Protein AF-K7M6D6-F1 (afdb_monomer)

Organism: Glycine max (NCBI:txid3847)

Foldseek 3Di:
DDFDDDDPQNVVQQVCVLCVCVQDVVDDDDNVSVPDPDRDRDDDDDDDDFDPVDDDPRDDDPVLDDPGPVVNSVPDPVSVVVCVVVVVVVCVVPVPCPDPVVVVVVVVVVVVPD

Secondary structure (DSSP, 8-state):
-PPPP--HHHHHHHHHHHTGGGT-TT----TTTTS--SPPSS-----PPPPTT-SSSSPPPTTT--SSHHHHHHH-HHHHHHHHHHHHHHHHHHS---SHHHHHHHHHTTTT--

Structure (mmCIF, N/CA/C/O backbone):
data_AF-K7M6D6-F1
#
_entry.i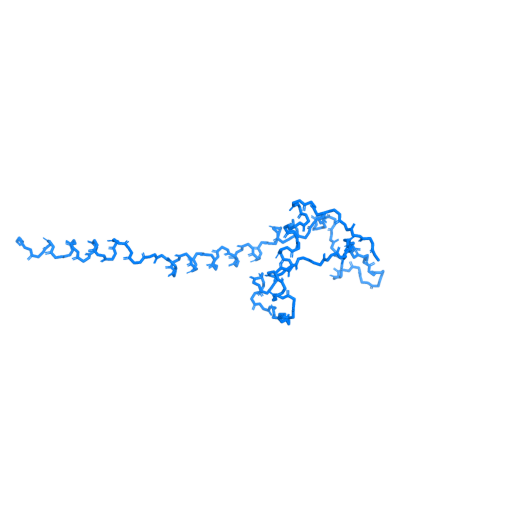d   AF-K7M6D6-F1
#
loop_
_atom_site.group_PDB
_atom_site.id
_atom_site.type_symbol
_atom_site.label_atom_id
_atom_site.label_alt_id
_atom_site.label_comp_id
_atom_site.label_asym_id
_atom_site.label_entity_id
_atom_site.label_seq_id
_atom_site.pdbx_PDB_ins_code
_atom_site.Cartn_x
_atom_site.Cartn_y
_atom_site.Cartn_z
_atom_site.occupancy
_atom_site.B_iso_or_equiv
_atom_site.auth_seq_id
_atom_site.auth_comp_id
_atom_site.auth_asym_id
_atom_site.auth_atom_id
_atom_site.pdbx_PDB_model_num
ATOM 1 N N . MET A 1 1 ? 19.197 16.114 -3.381 1.00 74.75 1 MET A N 1
ATOM 2 C CA . MET A 1 1 ? 17.812 16.282 -3.883 1.00 74.75 1 MET A CA 1
ATOM 3 C C . MET A 1 1 ? 17.273 17.617 -3.389 1.00 74.75 1 MET A C 1
ATOM 5 O O . MET A 1 1 ? 17.557 17.942 -2.240 1.00 74.75 1 MET A O 1
ATOM 9 N N . PRO A 1 2 ? 16.531 18.382 -4.206 1.00 82.56 2 PRO A N 1
ATOM 10 C CA . PRO A 1 2 ? 15.910 19.628 -3.759 1.00 82.56 2 PRO A CA 1
ATOM 11 C C . PRO A 1 2 ? 14.788 19.357 -2.745 1.00 82.56 2 PRO A C 1
ATOM 13 O O . PRO A 1 2 ? 14.167 18.291 -2.760 1.00 82.56 2 PRO A O 1
ATOM 16 N N . ALA A 1 3 ? 14.530 20.317 -1.856 1.00 83.19 3 ALA A N 1
ATOM 17 C CA . ALA A 1 3 ? 13.328 20.296 -1.028 1.00 83.19 3 ALA A CA 1
ATOM 18 C C . ALA A 1 3 ? 12.127 20.663 -1.909 1.00 83.19 3 ALA A C 1
ATOM 20 O O . ALA A 1 3 ? 12.148 21.694 -2.577 1.00 83.19 3 ALA A O 1
ATOM 21 N N . GLN A 1 4 ? 11.103 19.813 -1.936 1.00 83.31 4 GLN A N 1
ATOM 22 C CA . GLN A 1 4 ? 9.885 20.094 -2.692 1.00 83.31 4 GLN A CA 1
ATOM 23 C C . GLN A 1 4 ? 8.917 20.957 -1.881 1.00 83.31 4 GLN A C 1
ATOM 25 O O . GLN A 1 4 ? 8.777 20.783 -0.668 1.00 83.31 4 GLN A O 1
ATOM 30 N N . THR A 1 5 ? 8.190 21.839 -2.568 1.00 85.06 5 THR A N 1
ATOM 31 C CA . THR A 1 5 ? 7.043 22.553 -1.999 1.00 85.06 5 THR A CA 1
ATOM 32 C C . THR A 1 5 ? 5.910 21.565 -1.728 1.00 85.06 5 THR A C 1
ATOM 34 O O . THR A 1 5 ? 5.434 20.882 -2.635 1.00 85.06 5 THR A O 1
ATOM 37 N N . ILE A 1 6 ? 5.462 21.483 -0.473 1.00 85.12 6 ILE A N 1
ATOM 38 C CA . ILE A 1 6 ? 4.385 20.572 -0.075 1.00 85.12 6 ILE A CA 1
ATOM 39 C C . ILE A 1 6 ? 3.043 21.186 -0.478 1.00 85.12 6 ILE A C 1
ATOM 41 O O . ILE A 1 6 ? 2.513 22.056 0.208 1.00 85.12 6 ILE A O 1
ATOM 45 N N . THR A 1 7 ? 2.481 20.716 -1.589 1.00 91.25 7 THR A N 1
ATOM 46 C CA . THR A 1 7 ? 1.089 21.002 -1.958 1.00 91.25 7 THR A CA 1
ATOM 47 C C . THR A 1 7 ? 0.134 20.128 -1.128 1.00 91.25 7 THR A C 1
ATOM 49 O O . THR A 1 7 ? 0.521 19.042 -0.681 1.00 91.25 7 THR A O 1
ATOM 52 N N . PRO A 1 8 ? -1.130 20.542 -0.909 1.00 91.25 8 PRO A N 1
ATOM 53 C CA . PRO A 1 8 ? -2.098 19.734 -0.152 1.00 91.25 8 PRO A CA 1
ATOM 54 C C . PRO A 1 8 ? -2.368 18.373 -0.815 1.00 91.25 8 PRO A C 1
ATOM 56 O O . PRO A 1 8 ? -2.628 17.377 -0.144 1.00 91.25 8 PRO A O 1
ATOM 59 N N . GLU A 1 9 ? -2.259 18.337 -2.140 1.00 91.12 9 GLU A N 1
ATOM 60 C CA . GLU A 1 9 ? -2.287 17.156 -3.005 1.00 91.12 9 GLU A CA 1
ATOM 61 C C . GLU A 1 9 ? -1.218 16.139 -2.569 1.00 91.12 9 GLU A C 1
ATOM 63 O O . GLU A 1 9 ? -1.505 15.000 -2.208 1.00 91.12 9 GLU A O 1
ATOM 68 N N . LEU A 1 10 ? 0.029 16.607 -2.516 1.00 90.88 10 LEU A N 1
ATOM 69 C CA . LEU A 1 10 ? 1.220 15.831 -2.195 1.00 90.88 10 LEU A CA 1
ATOM 70 C C . LEU A 1 10 ? 1.216 15.369 -0.737 1.00 90.88 10 LEU A C 1
ATOM 72 O O . LEU A 1 10 ? 1.627 14.256 -0.417 1.00 90.88 10 LEU A O 1
ATOM 76 N N . GLN A 1 11 ? 0.700 16.208 0.162 1.00 89.44 11 GLN A N 1
ATOM 77 C CA . GLN A 1 11 ? 0.524 15.855 1.563 1.00 89.44 11 GLN A CA 1
ATOM 78 C C . GLN A 1 11 ? -0.429 14.663 1.736 1.00 89.44 11 GLN A C 1
ATOM 80 O O . GLN A 1 11 ? -0.178 13.809 2.592 1.00 89.44 11 GLN A O 1
ATOM 85 N N . LYS A 1 12 ? -1.500 14.573 0.930 1.00 91.50 12 LYS A N 1
ATOM 86 C CA . LYS A 1 12 ? -2.418 13.420 0.946 1.00 91.50 12 LYS A CA 1
ATOM 87 C C . LYS A 1 12 ? -1.706 12.146 0.500 1.00 91.50 12 LYS A C 1
ATOM 89 O O . LYS A 1 12 ? -1.805 11.148 1.210 1.00 91.50 12 LYS A O 1
ATOM 94 N N . ASP A 1 13 ? -0.947 12.195 -0.593 1.00 91.69 13 ASP A N 1
ATOM 95 C CA . ASP A 1 13 ? -0.187 11.040 -1.094 1.00 91.69 13 ASP A CA 1
ATOM 96 C C . ASP A 1 13 ? 0.867 10.570 -0.080 1.00 91.69 13 ASP A C 1
ATOM 98 O O . ASP A 1 13 ? 0.983 9.379 0.216 1.00 91.69 13 ASP A O 1
ATOM 102 N N . LEU A 1 14 ? 1.585 11.499 0.554 1.00 89.81 14 LEU A N 1
ATOM 103 C CA . LEU A 1 14 ? 2.549 11.158 1.601 1.00 89.81 14 LEU A CA 1
ATOM 104 C C . LEU A 1 14 ? 1.874 10.561 2.845 1.00 89.81 14 LEU A C 1
ATOM 106 O O . LEU A 1 14 ? 2.391 9.619 3.450 1.00 89.81 14 LEU A O 1
ATOM 110 N N . LYS A 1 15 ? 0.705 11.079 3.238 1.00 88.75 15 LYS A N 1
ATOM 111 C CA . LYS A 1 15 ? -0.085 10.509 4.338 1.00 88.75 15 LYS A CA 1
ATOM 112 C C . LYS A 1 15 ? -0.588 9.107 3.991 1.00 88.75 15 LYS A C 1
ATOM 114 O O . LYS A 1 15 ? -0.559 8.226 4.849 1.00 88.75 15 LYS A O 1
ATOM 119 N N . LEU A 1 16 ? -1.000 8.890 2.744 1.00 90.56 16 LEU A N 1
ATOM 120 C CA . LEU A 1 16 ? -1.418 7.590 2.228 1.00 90.56 16 LEU A CA 1
ATOM 121 C C . LEU A 1 16 ? -0.273 6.570 2.303 1.00 90.56 16 LEU A C 1
ATOM 123 O O . LEU A 1 16 ? -0.473 5.470 2.816 1.00 90.56 16 LEU A O 1
ATOM 127 N N . LEU A 1 17 ? 0.946 6.960 1.915 1.00 89.69 17 LEU A N 1
ATOM 128 C CA . LEU A 1 17 ? 2.143 6.120 2.039 1.00 89.69 17 LEU A CA 1
ATOM 129 C C . LEU A 1 17 ? 2.448 5.731 3.492 1.00 89.69 17 LEU A C 1
ATOM 131 O O . LEU A 1 17 ? 2.782 4.575 3.757 1.00 89.69 17 LEU A O 1
ATOM 135 N N . LYS A 1 18 ? 2.277 6.649 4.452 1.00 87.81 18 LYS A N 1
ATOM 136 C CA . LYS A 1 18 ? 2.431 6.333 5.886 1.00 87.81 18 LYS A CA 1
ATOM 137 C C . LYS A 1 18 ? 1.415 5.302 6.377 1.00 87.81 18 LYS A C 1
ATOM 139 O O . LYS A 1 18 ? 1.740 4.477 7.231 1.00 87.81 18 LYS A O 1
ATOM 144 N N . LEU A 1 19 ? 0.201 5.345 5.831 1.00 89.00 19 LEU A N 1
ATOM 145 C CA . LEU A 1 19 ? -0.917 4.468 6.183 1.00 89.00 19 LEU A CA 1
ATOM 146 C C . LEU A 1 19 ? -1.029 3.228 5.284 1.00 89.00 19 LEU A C 1
ATOM 148 O O . LEU A 1 19 ? -2.011 2.496 5.392 1.00 89.00 19 LEU A O 1
ATOM 152 N N . ARG A 1 20 ? -0.025 2.934 4.444 1.00 90.69 20 ARG A N 1
ATOM 153 C CA . ARG A 1 20 ? -0.048 1.796 3.506 1.00 90.69 20 ARG A CA 1
ATOM 154 C C . ARG A 1 20 ? -0.360 0.444 4.157 1.00 90.69 20 ARG A C 1
ATOM 156 O O . ARG A 1 20 ? -0.965 -0.410 3.524 1.00 90.69 20 ARG A O 1
ATOM 163 N N . ALA A 1 21 ? 0.001 0.268 5.430 1.00 89.06 21 ALA A N 1
ATOM 164 C CA . ALA A 1 21 ? -0.281 -0.948 6.195 1.00 89.06 21 ALA A CA 1
ATOM 165 C C . ALA A 1 21 ? -1.781 -1.178 6.470 1.00 89.06 21 ALA A C 1
ATOM 167 O O . ALA A 1 21 ? -2.169 -2.292 6.796 1.00 89.06 21 ALA A O 1
ATOM 168 N N . ALA A 1 22 ? -2.619 -0.145 6.358 1.00 89.00 22 ALA A N 1
ATOM 169 C CA . ALA A 1 22 ? -4.066 -0.244 6.541 1.00 89.00 22 ALA A CA 1
ATOM 170 C C . ALA A 1 22 ? -4.839 -0.406 5.217 1.00 89.00 22 ALA A C 1
ATOM 172 O O . ALA A 1 22 ? -6.048 -0.630 5.253 1.00 89.00 22 ALA A O 1
ATOM 173 N N . LEU A 1 23 ? -4.170 -0.270 4.063 1.00 90.19 23 LEU A N 1
ATOM 174 C CA . LEU A 1 23 ? -4.818 -0.303 2.748 1.00 90.19 23 LEU A CA 1
ATOM 175 C C . LEU A 1 23 ? -5.168 -1.723 2.299 1.00 90.19 23 LEU A C 1
ATOM 177 O O . LEU A 1 23 ? -6.279 -1.954 1.830 1.00 90.19 23 LEU A O 1
ATOM 181 N N . ASP A 1 24 ? -4.234 -2.660 2.461 1.00 90.06 24 ASP A N 1
ATOM 182 C CA . ASP A 1 24 ? -4.393 -4.054 2.046 1.00 90.06 24 ASP A CA 1
ATOM 183 C C . ASP A 1 24 ? -4.172 -4.981 3.254 1.00 90.06 24 ASP A C 1
ATOM 185 O O . ASP A 1 24 ? -3.059 -5.025 3.787 1.00 90.06 24 ASP A O 1
ATOM 189 N N . PRO A 1 25 ? -5.190 -5.749 3.691 1.00 91.00 25 PRO A N 1
ATOM 190 C CA . PRO A 1 25 ? -5.069 -6.656 4.833 1.00 91.00 25 PRO A CA 1
ATOM 191 C C . PRO A 1 25 ? -4.069 -7.798 4.605 1.00 91.00 25 PRO A C 1
ATOM 193 O O . PRO A 1 25 ? -3.682 -8.467 5.559 1.00 91.00 25 PRO A O 1
ATOM 196 N N . LYS A 1 26 ? -3.663 -8.055 3.356 1.00 92.69 26 LYS A N 1
ATOM 197 C CA . LYS A 1 26 ? -2.713 -9.117 3.005 1.00 92.69 26 LYS A CA 1
ATOM 198 C C . LYS A 1 26 ? -1.265 -8.630 2.979 1.00 92.69 26 LYS A C 1
ATOM 200 O O . LYS A 1 26 ? -0.356 -9.451 2.863 1.00 92.69 26 LYS A O 1
ATOM 205 N N . ARG A 1 27 ? -1.021 -7.317 3.072 1.00 91.69 27 ARG A N 1
ATOM 206 C CA . ARG A 1 27 ? 0.322 -6.729 2.951 1.00 91.69 27 ARG A CA 1
ATOM 207 C C . ARG A 1 27 ? 0.779 -6.104 4.260 1.00 91.69 27 ARG A C 1
ATOM 209 O O . ARG A 1 27 ? 0.354 -5.019 4.647 1.00 91.69 27 ARG A O 1
ATOM 216 N N . HIS A 1 28 ? 1.738 -6.765 4.901 1.00 91.19 28 HIS A N 1
ATOM 217 C CA . HIS A 1 28 ? 2.371 -6.286 6.125 1.00 91.19 28 HIS A CA 1
ATOM 218 C C . HIS A 1 28 ? 3.727 -5.644 5.818 1.00 91.19 28 HIS A C 1
ATOM 220 O O . HIS A 1 28 ? 4.674 -6.314 5.414 1.00 91.19 28 HIS A O 1
ATOM 226 N N . TYR A 1 29 ? 3.827 -4.331 6.026 1.00 89.56 29 TYR A N 1
ATOM 227 C CA . TYR A 1 29 ? 5.064 -3.572 5.829 1.00 89.56 29 TYR A CA 1
ATOM 228 C C . TYR A 1 29 ? 5.851 -3.426 7.138 1.00 89.56 29 TYR A C 1
ATOM 230 O O . TYR A 1 29 ? 5.281 -3.397 8.231 1.00 89.56 29 TYR A O 1
ATOM 238 N N . LYS A 1 30 ? 7.176 -3.258 7.036 1.00 87.12 30 LYS A N 1
ATOM 239 C CA . LYS A 1 30 ? 8.034 -2.941 8.188 1.00 87.12 30 LYS A CA 1
ATOM 240 C C . LYS A 1 30 ? 7.614 -1.598 8.801 1.00 87.12 30 LYS A C 1
ATOM 242 O O . LYS A 1 30 ? 7.485 -0.602 8.095 1.00 87.12 30 LYS A O 1
ATOM 247 N N . LYS A 1 31 ? 7.465 -1.550 10.130 1.00 78.88 31 LYS A N 1
ATOM 248 C CA . LYS A 1 31 ? 6.987 -0.376 10.897 1.00 78.88 31 LYS A CA 1
ATOM 249 C C . LYS A 1 31 ? 7.957 0.824 10.942 1.00 78.88 31 LYS A C 1
ATOM 251 O O . LYS A 1 31 ? 7.702 1.762 11.692 1.00 78.88 31 LYS A O 1
ATOM 256 N N . GLY A 1 32 ? 9.062 0.794 10.191 1.00 66.75 32 GLY A N 1
ATOM 257 C CA . GLY A 1 32 ? 10.152 1.777 10.284 1.00 66.75 32 GLY A CA 1
ATOM 258 C C . GLY A 1 32 ? 9.703 3.220 10.039 1.00 66.75 32 GLY A C 1
ATOM 259 O O . GLY A 1 32 ? 10.028 4.098 10.830 1.00 66.75 32 GLY A O 1
ATOM 260 N N . ASP A 1 33 ? 8.866 3.444 9.023 1.00 59.00 33 ASP A N 1
ATOM 261 C CA . ASP A 1 33 ? 8.464 4.799 8.607 1.00 59.00 33 ASP A CA 1
ATOM 262 C C . ASP A 1 33 ? 7.169 5.297 9.260 1.00 59.00 33 ASP A C 1
ATOM 264 O O . ASP A 1 33 ? 6.853 6.483 9.210 1.00 59.00 33 ASP A O 1
ATOM 268 N N . SER A 1 34 ? 6.397 4.414 9.898 1.00 59.28 34 SER A N 1
ATOM 269 C CA . SER A 1 34 ? 5.110 4.798 10.493 1.00 59.28 34 SER A CA 1
ATOM 270 C C . SER A 1 34 ? 5.267 5.596 11.792 1.00 59.28 34 SER A C 1
ATOM 272 O O . SER A 1 34 ? 4.301 6.208 12.243 1.00 59.28 34 SER A O 1
ATOM 274 N N . LYS A 1 35 ? 6.458 5.597 12.411 1.00 59.16 35 LYS A N 1
ATOM 275 C CA . LYS A 1 35 ? 6.702 6.292 13.687 1.00 59.16 35 LYS A CA 1
ATOM 276 C C . LYS A 1 35 ? 7.144 7.748 13.532 1.00 59.16 35 LYS A C 1
ATOM 278 O O . LYS A 1 35 ? 6.966 8.524 14.471 1.00 59.16 35 LYS A O 1
ATOM 283 N N . SER A 1 36 ? 7.684 8.152 12.382 1.00 66.62 36 SER A N 1
ATOM 284 C CA . SER A 1 36 ? 8.044 9.553 12.168 1.00 66.62 36 SER A CA 1
ATOM 285 C C . SER A 1 36 ? 6.776 10.363 11.881 1.00 66.62 36 SER A C 1
ATOM 287 O O . SER A 1 36 ? 6.104 10.214 10.858 1.00 66.62 36 SER A O 1
ATOM 289 N N . LYS A 1 37 ? 6.403 11.252 12.809 1.00 67.00 37 LYS A N 1
ATOM 290 C CA . LYS A 1 37 ? 5.302 12.207 12.581 1.00 67.00 37 LYS A CA 1
ATOM 291 C C . LYS A 1 37 ? 5.626 13.142 11.408 1.00 67.00 37 LYS A C 1
ATOM 293 O O . LYS A 1 37 ? 4.736 13.520 10.650 1.00 67.00 37 LYS A O 1
ATOM 298 N N . THR A 1 38 ? 6.907 13.425 11.200 1.00 73.25 38 THR A N 1
ATOM 299 C CA . THR A 1 38 ? 7.424 14.332 10.175 1.00 73.25 38 THR A CA 1
ATOM 300 C C . THR A 1 38 ? 7.391 13.712 8.779 1.00 73.25 38 THR A C 1
ATOM 302 O O . THR A 1 38 ? 7.615 12.516 8.594 1.00 73.25 38 THR A O 1
ATOM 305 N N . LEU A 1 39 ? 7.016 14.510 7.780 1.00 78.94 39 LEU A N 1
ATOM 306 C CA . LEU A 1 39 ? 7.194 14.156 6.371 1.00 78.94 39 LEU A CA 1
AT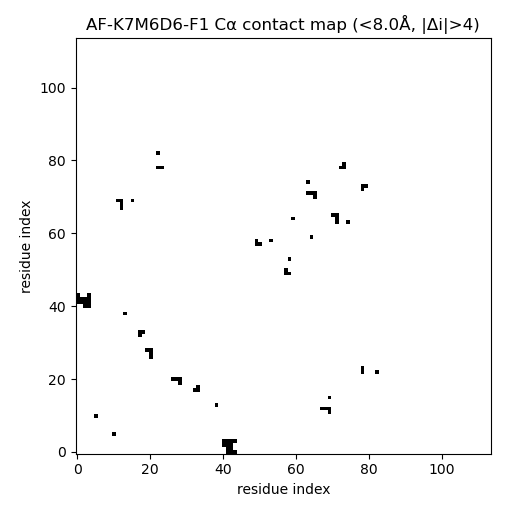OM 307 C C . LEU A 1 39 ? 8.691 14.249 6.023 1.00 78.94 39 LEU A C 1
ATOM 309 O O . LEU A 1 39 ? 9.388 15.071 6.626 1.00 78.94 39 LEU A O 1
ATOM 313 N N . PRO A 1 40 ? 9.211 13.430 5.092 1.00 82.62 40 PRO A N 1
ATOM 314 C CA . PRO A 1 40 ? 10.603 13.547 4.670 1.00 82.62 40 PRO A CA 1
ATOM 315 C C . PRO A 1 40 ? 10.861 14.942 4.080 1.00 82.62 40 PRO A C 1
ATOM 317 O O . PRO A 1 40 ? 10.086 15.420 3.256 1.00 82.62 40 PRO A O 1
ATOM 320 N N . LYS A 1 41 ? 11.955 15.596 4.495 1.00 82.19 41 LYS A N 1
ATOM 321 C CA . LYS A 1 41 ? 12.328 16.945 4.020 1.00 82.19 41 LYS A CA 1
ATOM 322 C C . LYS A 1 41 ? 12.690 16.961 2.531 1.00 82.19 41 LYS A C 1
ATOM 324 O O . LYS A 1 41 ? 12.438 17.942 1.840 1.00 82.19 41 LYS A O 1
ATOM 329 N N . TYR A 1 42 ? 13.276 15.870 2.048 1.00 88.31 42 TYR A N 1
ATOM 330 C CA . TYR A 1 42 ? 13.715 15.715 0.668 1.00 88.31 42 TYR A CA 1
ATOM 331 C C . TYR A 1 42 ? 13.092 14.451 0.088 1.00 88.31 42 TYR A C 1
ATOM 333 O O . TYR A 1 42 ? 13.246 13.369 0.651 1.00 88.31 42 TYR A O 1
ATOM 341 N N . PHE A 1 43 ? 12.403 14.584 -1.038 1.00 88.75 43 PHE A N 1
ATOM 342 C CA . PHE A 1 43 ? 11.838 13.470 -1.797 1.00 88.75 43 PHE A CA 1
ATOM 343 C C . PHE A 1 43 ? 11.644 13.902 -3.252 1.00 88.75 43 PHE A C 1
ATOM 345 O O . PHE A 1 43 ? 11.722 15.093 -3.556 1.00 88.75 43 PHE A O 1
ATOM 352 N N . GLN A 1 44 ? 11.388 12.950 -4.146 1.00 90.19 44 GLN A N 1
ATOM 353 C CA . GLN A 1 44 ? 11.032 13.170 -5.550 1.00 90.19 44 GLN A CA 1
ATOM 354 C C . GLN A 1 44 ? 9.816 12.309 -5.891 1.00 90.19 44 GLN A C 1
ATOM 356 O O . GLN A 1 44 ? 9.657 11.221 -5.339 1.00 90.19 44 GLN A O 1
ATOM 361 N N . VAL A 1 45 ? 8.947 12.813 -6.766 1.00 90.62 45 VAL A N 1
ATOM 362 C CA . VAL A 1 45 ? 7.828 12.044 -7.320 1.00 90.62 45 VAL A CA 1
ATOM 363 C C . VAL A 1 45 ? 8.207 11.652 -8.739 1.00 90.62 45 VAL A C 1
ATOM 365 O O . VAL A 1 45 ? 8.640 12.499 -9.515 1.00 90.62 45 VAL A O 1
ATOM 368 N N . GLY A 1 46 ? 8.060 10.374 -9.065 1.00 91.94 46 GLY A N 1
ATOM 369 C CA . GLY A 1 46 ? 8.354 9.837 -10.386 1.00 91.94 46 GLY A CA 1
ATOM 370 C C . GLY A 1 46 ? 7.365 8.742 -10.757 1.00 91.94 46 GLY A C 1
ATOM 371 O O . GLY A 1 46 ? 6.677 8.188 -9.900 1.00 91.94 46 GLY A O 1
ATOM 372 N N . THR A 1 47 ? 7.301 8.437 -12.046 1.00 92.94 47 THR A N 1
ATOM 373 C CA . THR A 1 47 ? 6.470 7.370 -12.607 1.00 92.94 47 THR A CA 1
ATOM 374 C C . THR A 1 47 ? 7.345 6.200 -13.028 1.00 92.94 47 THR A C 1
ATOM 376 O O . THR A 1 47 ? 8.406 6.407 -13.616 1.00 92.94 47 THR A O 1
ATOM 379 N N . VAL A 1 48 ? 6.894 4.973 -12.775 1.00 91.50 48 VAL A N 1
ATOM 380 C CA . VAL A 1 48 ? 7.604 3.771 -13.229 1.00 91.50 48 VAL A CA 1
ATOM 381 C C . VAL A 1 48 ? 7.518 3.675 -14.755 1.00 91.50 48 VAL A C 1
ATOM 383 O O . VAL A 1 48 ? 6.437 3.810 -15.329 1.00 91.50 48 VAL A O 1
ATOM 386 N N . VAL A 1 49 ? 8.662 3.457 -15.409 1.00 90.81 49 VAL A N 1
ATOM 387 C CA . VAL A 1 49 ? 8.740 3.176 -16.847 1.00 90.81 49 VAL A CA 1
ATOM 388 C C . VAL A 1 49 ? 8.721 1.662 -17.032 1.00 90.81 49 VAL A C 1
ATOM 390 O O . VAL A 1 49 ? 9.575 0.965 -16.489 1.00 90.81 49 VAL A O 1
ATOM 393 N N . ASP A 1 50 ? 7.729 1.157 -17.765 1.00 89.31 50 ASP A N 1
ATOM 394 C CA . ASP A 1 50 ? 7.558 -0.283 -17.974 1.00 89.31 50 ASP A CA 1
ATOM 395 C C . ASP A 1 50 ? 8.750 -0.887 -18.732 1.00 89.31 50 ASP A C 1
ATOM 397 O O . ASP A 1 50 ? 9.247 -0.305 -19.699 1.00 89.31 50 ASP A O 1
ATOM 401 N N . SER A 1 51 ? 9.159 -2.092 -18.329 1.00 89.38 51 SER A N 1
ATOM 402 C CA . SER A 1 51 ? 10.196 -2.857 -19.025 1.00 89.38 51 SER A CA 1
ATOM 403 C C . SER A 1 51 ? 9.726 -3.278 -20.424 1.00 89.38 51 SER A C 1
ATOM 405 O O . SER A 1 51 ? 8.573 -3.688 -20.578 1.00 89.38 51 SER A O 1
ATOM 407 N N . PRO A 1 52 ? 10.602 -3.253 -21.445 1.00 87.19 52 PRO A N 1
ATOM 408 C CA . PRO A 1 52 ? 10.274 -3.785 -22.765 1.00 87.19 52 PRO A CA 1
ATOM 409 C C . PRO A 1 52 ? 10.117 -5.317 -22.784 1.00 87.19 52 PRO A C 1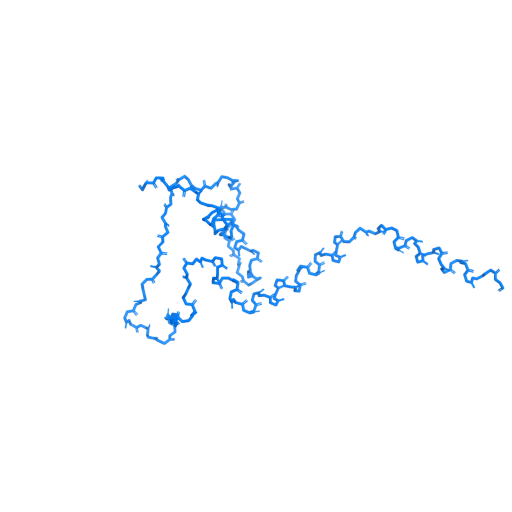
ATOM 411 O O . PRO A 1 52 ? 9.597 -5.848 -23.759 1.00 87.19 52 PRO A O 1
ATOM 414 N N . LEU A 1 53 ? 10.551 -6.026 -21.732 1.00 89.44 53 LEU A N 1
ATOM 415 C CA . LEU A 1 53 ? 10.548 -7.495 -21.675 1.00 89.44 53 LEU A CA 1
ATOM 416 C C . LEU A 1 53 ? 9.197 -8.110 -21.272 1.00 89.44 53 LEU A C 1
ATOM 418 O O . LEU A 1 53 ? 8.947 -9.265 -21.600 1.00 89.44 53 LEU A O 1
ATOM 422 N N . ASP A 1 54 ? 8.331 -7.372 -20.569 1.00 83.88 54 ASP A N 1
ATOM 423 C CA . ASP A 1 54 ? 7.016 -7.865 -20.138 1.00 83.88 54 ASP A CA 1
ATOM 424 C C . ASP A 1 54 ? 5.901 -6.928 -20.613 1.00 83.88 54 ASP A C 1
ATOM 426 O O . ASP A 1 54 ? 5.668 -5.850 -20.059 1.00 83.88 54 ASP A O 1
ATOM 430 N N . PHE A 1 55 ? 5.205 -7.352 -21.665 1.00 80.44 55 PHE A N 1
ATOM 431 C CA . PHE A 1 55 ? 4.139 -6.569 -22.280 1.00 80.44 55 PHE A CA 1
ATOM 432 C C . PHE A 1 55 ? 2.777 -6.750 -21.590 1.00 80.44 55 PHE A C 1
ATOM 434 O O . PHE A 1 55 ? 1.984 -5.806 -21.561 1.00 80.44 55 PHE A O 1
ATOM 441 N N . PHE A 1 56 ? 2.489 -7.939 -21.045 1.00 82.50 56 PHE A N 1
ATOM 442 C CA . PHE A 1 56 ? 1.127 -8.326 -20.659 1.00 82.50 56 PHE A CA 1
ATOM 443 C C . PHE A 1 56 ? 0.847 -8.205 -19.159 1.00 82.50 56 PHE A C 1
ATOM 445 O O . PHE A 1 56 ? -0.252 -7.779 -18.800 1.00 82.50 56 PHE A O 1
ATOM 452 N N . SER A 1 57 ? 1.795 -8.554 -18.281 1.00 85.25 57 SER A N 1
ATOM 453 C CA . SER A 1 57 ? 1.555 -8.550 -16.827 1.00 85.25 57 SER A CA 1
ATOM 454 C C . SER A 1 57 ? 2.048 -7.288 -16.126 1.00 85.25 57 SER A C 1
ATOM 456 O O . SER A 1 57 ? 1.349 -6.751 -15.266 1.00 85.25 57 SER A O 1
ATOM 458 N N . GLY A 1 58 ? 3.229 -6.792 -16.490 1.00 83.44 58 GLY A N 1
ATOM 459 C CA . GLY A 1 58 ? 3.887 -5.679 -15.805 1.00 83.44 58 GLY A CA 1
ATOM 460 C C . GLY A 1 58 ? 3.360 -4.289 -16.168 1.00 83.44 58 GLY A C 1
ATOM 461 O O . GLY A 1 58 ? 3.645 -3.327 -15.459 1.00 83.44 58 GLY A O 1
ATOM 462 N N . ARG A 1 59 ? 2.584 -4.161 -17.251 1.00 87.31 59 ARG A N 1
ATOM 463 C CA . ARG A 1 59 ? 2.132 -2.870 -17.784 1.00 87.31 59 ARG A CA 1
ATOM 464 C C . ARG A 1 59 ? 0.725 -2.502 -17.325 1.00 87.31 59 ARG A C 1
ATOM 466 O O . ARG A 1 59 ? -0.250 -3.221 -17.544 1.00 87.31 59 ARG A O 1
ATOM 473 N N . LEU A 1 60 ? 0.575 -1.273 -16.833 1.00 88.06 60 LEU A N 1
ATOM 474 C CA . LEU A 1 60 ? -0.739 -0.655 -16.656 1.00 88.06 60 LEU A CA 1
ATOM 475 C C . LEU A 1 60 ? -1.254 -0.064 -17.975 1.00 88.06 60 LEU A C 1
ATOM 477 O O . LEU A 1 60 ? -0.594 0.765 -18.605 1.00 88.06 60 LEU A O 1
ATOM 481 N N . THR A 1 61 ? -2.478 -0.434 -18.366 1.00 89.69 61 THR A N 1
ATOM 482 C CA . THR A 1 61 ? -3.187 0.207 -19.491 1.00 89.69 61 THR A CA 1
ATOM 483 C C . THR A 1 61 ? -3.353 1.716 -19.264 1.00 89.69 61 THR A C 1
ATOM 485 O O . THR A 1 61 ? -3.490 2.169 -18.125 1.00 89.69 61 THR A O 1
ATOM 488 N N . LYS A 1 62 ? -3.444 2.504 -20.346 1.00 89.75 62 LYS A N 1
ATOM 489 C CA . LYS A 1 62 ? -3.599 3.974 -20.289 1.00 89.75 62 LYS A CA 1
ATOM 490 C C . LYS A 1 62 ? -4.753 4.439 -19.386 1.00 89.75 62 LYS A C 1
ATOM 492 O O . LYS A 1 62 ? -4.637 5.473 -18.748 1.00 89.75 62 LYS A O 1
ATOM 497 N N . LYS A 1 63 ? -5.846 3.667 -19.295 1.00 90.06 63 LYS A N 1
ATOM 498 C CA . LYS A 1 63 ? -7.013 3.987 -18.449 1.00 90.06 63 LYS A CA 1
ATOM 499 C C . LYS A 1 63 ? -6.726 3.855 -16.945 1.00 90.06 63 LYS A C 1
ATOM 501 O O . LYS A 1 63 ? -7.309 4.595 -16.148 1.00 90.06 63 LYS A O 1
ATOM 506 N N . LYS A 1 64 ? -5.860 2.903 -16.576 1.00 89.88 64 LYS A N 1
ATOM 507 C CA . LYS A 1 64 ? -5.482 2.605 -15.186 1.00 89.88 64 LYS A CA 1
ATOM 508 C C . LYS A 1 64 ? -4.397 3.544 -14.659 1.00 89.88 64 LYS A C 1
ATOM 510 O O . LYS A 1 64 ? -4.387 3.805 -13.467 1.00 89.88 64 LYS A O 1
ATOM 515 N N . ARG A 1 65 ? -3.534 4.081 -15.529 1.00 92.25 65 ARG A N 1
ATOM 516 C CA . ARG A 1 65 ? -2.506 5.060 -15.141 1.00 92.25 65 ARG A CA 1
ATOM 517 C C . ARG A 1 65 ? -3.157 6.372 -14.707 1.00 92.25 65 ARG A C 1
ATOM 519 O O . ARG A 1 65 ? -3.910 6.960 -15.488 1.00 92.25 65 ARG A O 1
ATOM 526 N N . LYS A 1 66 ? -2.872 6.833 -13.488 1.00 93.12 66 LYS A N 1
ATOM 527 C CA . LYS A 1 66 ? -3.332 8.135 -12.981 1.00 93.12 66 LYS A CA 1
ATOM 528 C C . LYS A 1 66 ? -2.143 9.048 -12.703 1.00 93.12 66 LYS A C 1
ATOM 530 O O . LYS A 1 66 ? -0.997 8.618 -12.704 1.00 93.12 66 LYS A O 1
ATOM 535 N N . ALA A 1 67 ? -2.426 10.333 -12.500 1.00 91.44 67 ALA A N 1
ATOM 536 C CA . ALA A 1 67 ? -1.392 11.316 -12.190 1.00 91.44 67 ALA A CA 1
ATOM 537 C C . ALA A 1 67 ? -0.857 11.176 -10.754 1.00 91.44 67 ALA A C 1
ATOM 539 O O . ALA A 1 67 ? 0.244 11.642 -10.468 1.00 91.44 67 ALA A O 1
ATOM 540 N N . ARG A 1 68 ? -1.643 10.579 -9.846 1.00 91.25 68 ARG A N 1
ATOM 541 C CA . ARG A 1 68 ? -1.363 10.535 -8.406 1.00 91.25 68 ARG A CA 1
ATOM 542 C C . ARG A 1 68 ? -1.696 9.193 -7.791 1.00 91.25 68 ARG A C 1
ATOM 544 O O . ARG A 1 68 ? -2.603 8.498 -8.245 1.00 91.25 68 ARG A O 1
ATOM 551 N N . LEU A 1 69 ? -1.022 8.897 -6.683 1.00 92.25 69 LEU A N 1
ATOM 552 C CA . LEU A 1 69 ? -1.199 7.652 -5.945 1.00 92.25 69 LEU A CA 1
ATOM 553 C C . LEU A 1 69 ? -2.604 7.543 -5.338 1.00 92.25 69 LEU A C 1
ATOM 555 O O . LEU A 1 69 ? -3.222 6.482 -5.407 1.00 92.25 69 LEU A O 1
ATOM 559 N N . ALA A 1 70 ? -3.131 8.633 -4.769 1.00 93.19 70 ALA A N 1
ATOM 560 C CA . ALA A 1 70 ? -4.483 8.642 -4.217 1.00 93.19 70 ALA A CA 1
ATOM 561 C C . ALA A 1 70 ? -5.555 8.290 -5.262 1.00 93.19 70 ALA A C 1
ATOM 563 O O . ALA A 1 70 ? -6.484 7.547 -4.948 1.00 93.19 70 ALA A O 1
ATOM 564 N N . ASP A 1 71 ? -5.408 8.768 -6.499 1.00 93.56 71 ASP A N 1
ATOM 565 C CA . ASP A 1 71 ? -6.365 8.497 -7.577 1.00 93.56 71 ASP A CA 1
ATOM 566 C C . ASP A 1 71 ? -6.321 7.030 -8.019 1.00 93.56 71 ASP A C 1
ATOM 568 O O . ASP A 1 71 ? -7.363 6.436 -8.307 1.00 93.56 71 ASP A O 1
ATOM 572 N N . GLU A 1 72 ? -5.133 6.418 -8.033 1.00 92.88 72 GLU A N 1
ATOM 573 C CA . GLU A 1 72 ? -4.989 4.983 -8.302 1.00 92.88 72 GLU A CA 1
ATOM 574 C C . GLU A 1 72 ? -5.675 4.155 -7.215 1.00 92.88 72 GLU A C 1
ATOM 576 O O . GLU A 1 72 ? -6.489 3.284 -7.528 1.00 92.88 72 GLU A O 1
ATOM 581 N N . VAL A 1 73 ? -5.436 4.487 -5.943 1.00 92.75 73 VAL A N 1
ATOM 582 C CA . VAL A 1 73 ? -6.054 3.805 -4.796 1.00 92.75 73 VAL A CA 1
ATOM 583 C C . VAL A 1 73 ? -7.578 3.948 -4.796 1.00 92.75 73 VAL A C 1
ATOM 585 O O . VAL A 1 73 ? -8.280 2.987 -4.488 1.00 92.75 73 VAL A O 1
ATOM 588 N N . LEU A 1 74 ? -8.112 5.116 -5.161 1.00 92.56 74 LEU A N 1
ATOM 589 C CA . LEU A 1 74 ? -9.559 5.330 -5.264 1.00 92.56 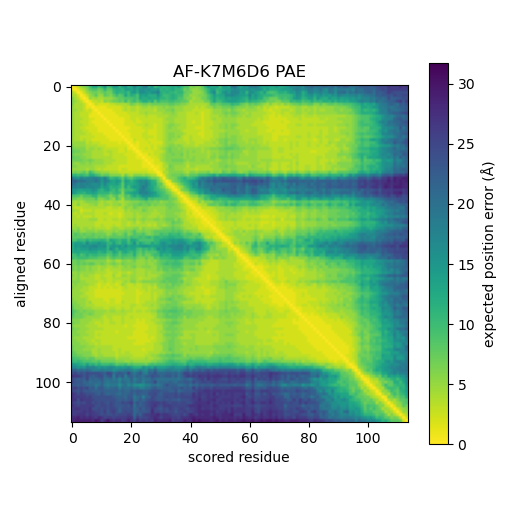74 LEU A CA 1
ATOM 590 C C . LEU A 1 74 ? -10.197 4.575 -6.436 1.00 92.56 74 LEU A C 1
ATOM 592 O O . LEU A 1 74 ? -11.386 4.267 -6.381 1.00 92.56 74 LEU A O 1
ATOM 596 N N . SER A 1 75 ? -9.426 4.271 -7.482 1.00 93.25 75 SER A N 1
ATOM 597 C CA . SER A 1 75 ? -9.917 3.525 -8.644 1.00 93.25 75 SER A CA 1
ATOM 598 C C . SER A 1 75 ? -10.012 2.009 -8.419 1.00 93.25 75 SER A C 1
ATOM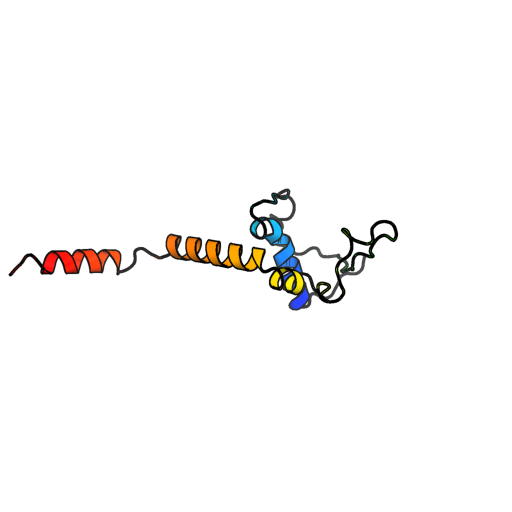 600 O O . SER A 1 75 ? -10.664 1.319 -9.205 1.00 93.25 75 SER A O 1
ATOM 602 N N . ASP A 1 76 ? -9.403 1.484 -7.351 1.00 92.81 76 ASP A N 1
ATOM 603 C CA . ASP A 1 76 ? -9.441 0.061 -7.013 1.00 92.81 76 ASP A CA 1
ATOM 604 C C . ASP A 1 76 ? -10.753 -0.320 -6.297 1.00 92.81 76 ASP A C 1
ATOM 606 O O . ASP A 1 76 ? -10.998 0.005 -5.131 1.00 92.81 76 ASP A O 1
ATOM 610 N N . GLN A 1 77 ? -11.606 -1.063 -7.005 1.00 92.38 77 GLN A N 1
ATOM 611 C CA . GLN A 1 77 ? -12.902 -1.521 -6.501 1.00 92.38 77 GLN A CA 1
ATOM 612 C C . GLN A 1 77 ? -12.782 -2.528 -5.346 1.00 92.38 77 GLN A C 1
ATOM 614 O O . GLN A 1 77 ? -13.614 -2.517 -4.435 1.00 92.38 77 GLN A O 1
ATOM 619 N N . ASN A 1 78 ? -11.744 -3.372 -5.340 1.00 91.12 78 ASN A N 1
ATOM 620 C CA . ASN A 1 78 ? -11.540 -4.360 -4.278 1.00 91.12 78 ASN A CA 1
ATOM 621 C C . ASN A 1 78 ? -11.176 -3.661 -2.967 1.00 91.12 78 ASN A C 1
ATOM 623 O O . ASN A 1 78 ? -11.712 -3.983 -1.900 1.00 91.12 78 ASN A O 1
ATOM 627 N N . LEU A 1 79 ? -10.313 -2.648 -3.062 1.00 92.12 79 LEU A N 1
ATOM 628 C CA . LEU A 1 79 ? -9.953 -1.798 -1.935 1.00 92.12 79 LEU A CA 1
ATOM 629 C C . LEU A 1 79 ? -11.168 -1.015 -1.426 1.00 92.12 79 LEU A C 1
ATOM 631 O O . LEU A 1 79 ? -11.373 -0.929 -0.214 1.00 92.12 79 LEU A O 1
ATOM 635 N N . ALA A 1 80 ? -12.014 -0.498 -2.322 1.00 93.31 80 ALA A N 1
ATOM 636 C CA . ALA A 1 80 ? -13.242 0.200 -1.944 1.00 93.31 80 ALA A CA 1
ATOM 637 C C . ALA A 1 80 ? -14.204 -0.699 -1.141 1.00 93.31 80 ALA A C 1
ATOM 639 O O . ALA A 1 80 ? -14.721 -0.275 -0.101 1.00 93.31 80 ALA A O 1
ATOM 640 N N . ALA A 1 81 ? -14.403 -1.949 -1.572 1.00 94.19 81 ALA A N 1
ATOM 641 C CA . ALA A 1 81 ? -15.232 -2.922 -0.861 1.00 94.19 81 ALA A CA 1
ATOM 642 C C . ALA A 1 81 ? -14.662 -3.260 0.529 1.00 94.19 81 ALA A C 1
ATOM 644 O O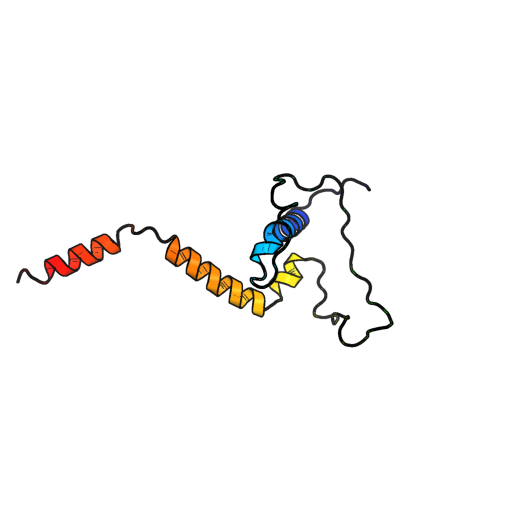 . ALA A 1 81 ? -15.388 -3.218 1.529 1.00 94.19 81 ALA A O 1
ATOM 645 N N . TYR A 1 82 ? -13.352 -3.526 0.613 1.00 94.31 82 TYR A N 1
ATOM 646 C CA . TYR A 1 82 ? -12.664 -3.783 1.880 1.00 94.31 82 TYR A CA 1
ATOM 647 C C . TYR A 1 82 ? -12.772 -2.594 2.841 1.00 94.31 82 TYR A C 1
ATOM 649 O O . TYR A 1 82 ? -13.174 -2.770 3.995 1.00 94.31 82 TYR A O 1
ATOM 657 N N . ARG A 1 83 ? -12.482 -1.379 2.355 1.00 93.81 83 ARG A N 1
ATOM 658 C CA . ARG A 1 83 ? -12.597 -0.136 3.123 1.00 93.81 83 ARG A CA 1
ATOM 659 C C . ARG A 1 83 ? -14.007 0.024 3.675 1.00 93.81 83 ARG A C 1
ATOM 661 O O . ARG A 1 83 ? -14.154 0.238 4.873 1.00 93.81 83 ARG A O 1
ATOM 668 N N . LYS A 1 84 ? -15.038 -0.093 2.830 1.00 95.12 84 LYS A N 1
ATOM 669 C CA . LYS A 1 84 ? -16.440 0.067 3.248 1.00 95.12 84 LYS A CA 1
ATOM 670 C C . LYS A 1 84 ? -16.808 -0.923 4.352 1.00 95.12 84 LYS A C 1
ATOM 672 O O . LYS A 1 84 ? -17.374 -0.522 5.366 1.00 95.12 84 LYS A O 1
ATOM 677 N N . ARG A 1 85 ? -16.445 -2.201 4.184 1.00 96.06 85 ARG A N 1
ATOM 678 C CA . ARG A 1 85 ? -16.677 -3.242 5.195 1.00 96.06 85 ARG A CA 1
ATOM 679 C C . ARG A 1 85 ? -15.980 -2.907 6.515 1.00 96.06 85 ARG A C 1
ATOM 681 O O . ARG A 1 85 ? -16.614 -2.975 7.562 1.00 96.06 85 ARG A O 1
ATOM 688 N N . LYS A 1 86 ? -14.692 -2.542 6.472 1.00 94.88 86 LYS A N 1
ATOM 689 C CA . LYS A 1 86 ? -13.902 -2.307 7.687 1.00 94.88 86 LYS A CA 1
ATOM 690 C C . LYS A 1 86 ? -14.300 -1.023 8.411 1.00 94.88 86 LYS A C 1
ATOM 692 O O . LYS A 1 86 ? -14.331 -1.021 9.634 1.00 94.88 86 LYS A O 1
ATOM 697 N N . VAL A 1 87 ? -14.645 0.037 7.679 1.00 95.56 87 VAL A N 1
ATOM 698 C CA . VAL A 1 87 ? -15.163 1.283 8.266 1.00 95.56 87 VAL A CA 1
ATOM 699 C C . VAL A 1 87 ? -16.460 1.013 9.025 1.00 95.56 87 VAL A C 1
ATOM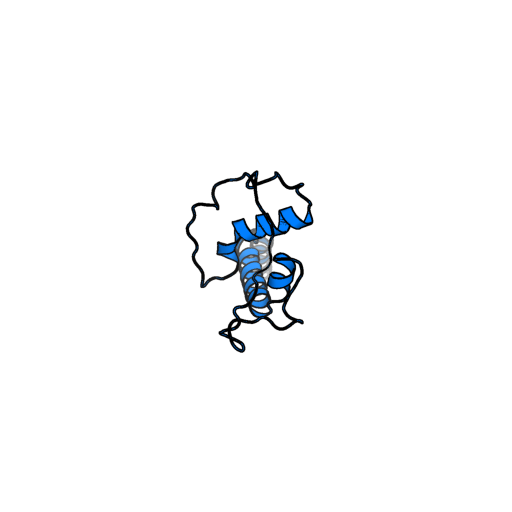 701 O O . VAL A 1 87 ? -16.533 1.372 10.191 1.00 95.56 87 VAL A O 1
ATOM 704 N N . ARG A 1 88 ? -17.415 0.284 8.431 1.00 95.94 88 ARG A N 1
ATOM 705 C CA . ARG A 1 88 ? -18.661 -0.097 9.117 1.00 95.94 88 ARG A CA 1
ATOM 706 C C . ARG A 1 88 ? -18.402 -0.896 10.399 1.00 95.94 88 ARG A C 1
ATOM 708 O O . ARG A 1 88 ? -19.044 -0.655 11.409 1.00 95.94 88 ARG A O 1
ATOM 715 N N . GLU A 1 89 ? -17.462 -1.839 10.364 1.00 95.00 89 GLU A N 1
ATOM 716 C CA . GLU A 1 89 ? -17.072 -2.629 11.542 1.00 95.00 89 GLU A CA 1
ATOM 717 C C . GLU A 1 89 ? -16.493 -1.740 12.658 1.00 95.00 89 GLU A C 1
ATOM 719 O O . GLU A 1 89 ? -16.849 -1.898 13.822 1.00 95.00 89 GLU A O 1
ATOM 724 N N . ILE A 1 90 ? -15.638 -0.776 12.298 1.00 94.31 90 ILE A N 1
ATOM 725 C CA . ILE A 1 90 ? -15.049 0.193 13.233 1.00 94.31 90 ILE A CA 1
ATOM 726 C C . ILE A 1 90 ? -16.120 1.138 13.791 1.00 94.31 90 ILE A C 1
ATOM 728 O O . ILE A 1 90 ? -16.095 1.447 14.977 1.00 94.31 90 ILE A O 1
ATOM 732 N N . GLU A 1 91 ? -17.051 1.603 12.960 1.00 92.81 91 GLU A N 1
ATOM 733 C CA . GLU A 1 91 ? -18.169 2.456 13.375 1.00 92.81 91 GLU A CA 1
ATOM 734 C C . GLU A 1 91 ? -19.107 1.726 14.342 1.00 92.81 91 GLU A C 1
ATOM 736 O O . GLU A 1 91 ? -19.496 2.307 15.349 1.00 92.81 91 GLU A O 1
ATOM 741 N N . GLU A 1 92 ? -19.416 0.450 14.089 1.00 90.81 92 GLU A N 1
ATOM 742 C CA . GLU A 1 92 ? -20.216 -0.394 14.986 1.00 90.81 92 GLU A CA 1
ATOM 743 C C . GLU A 1 92 ? -19.505 -0.606 16.334 1.00 90.81 92 GLU A C 1
ATOM 745 O O . GLU A 1 92 ? -20.124 -0.484 17.388 1.00 90.81 92 GLU A O 1
ATOM 750 N N . GLN A 1 93 ? -18.191 -0.865 16.315 1.00 89.69 93 GLN A N 1
ATOM 751 C CA . GLN A 1 93 ? -17.378 -1.042 17.526 1.00 89.69 93 GLN A CA 1
ATOM 752 C C . GLN A 1 93 ? -17.213 0.252 18.333 1.00 89.69 93 GLN A C 1
ATOM 754 O O . GLN A 1 93 ? -17.262 0.224 19.561 1.00 89.69 93 GLN A O 1
ATOM 759 N N . ASN A 1 94 ? -17.016 1.382 17.652 1.00 88.19 94 ASN A N 1
ATOM 760 C CA . ASN A 1 94 ? -16.861 2.696 18.277 1.00 88.19 94 ASN A CA 1
ATOM 761 C C . ASN A 1 94 ? -18.197 3.364 18.591 1.00 88.19 94 ASN A C 1
ATOM 763 O O . ASN A 1 94 ? -18.202 4.455 19.168 1.00 88.19 94 ASN A O 1
ATOM 767 N N . ARG A 1 95 ? -19.326 2.750 18.212 1.00 82.12 95 ARG A N 1
ATOM 768 C CA . ARG A 1 95 ? -20.644 3.260 18.562 1.00 82.12 95 ARG A CA 1
ATOM 769 C C . ARG A 1 95 ? -20.705 3.318 20.085 1.00 82.12 95 ARG A C 1
ATOM 771 O O . ARG A 1 95 ? -20.635 2.274 20.739 1.00 82.12 95 ARG A O 1
ATOM 778 N N . PRO A 1 96 ? -20.817 4.514 20.685 1.00 76.69 96 PRO A N 1
ATOM 779 C CA . PRO A 1 96 ? -20.949 4.590 22.123 1.00 76.69 96 PRO A CA 1
ATOM 780 C C . PRO A 1 96 ? -22.196 3.791 22.499 1.00 76.69 96 PRO A C 1
ATOM 782 O O . PRO A 1 96 ? -23.231 3.914 21.844 1.00 76.69 96 PRO A O 1
ATOM 785 N N . ALA A 1 97 ? -22.155 3.035 23.598 1.00 67.19 97 ALA A N 1
ATOM 786 C CA . ALA A 1 97 ? -23.345 2.394 24.176 1.00 67.19 97 ALA A CA 1
ATOM 787 C C . ALA A 1 97 ? -24.406 3.419 24.672 1.00 67.19 97 ALA A C 1
ATOM 789 O O . ALA A 1 97 ? -25.300 3.088 25.454 1.00 67.19 97 ALA A O 1
ATOM 790 N N . GLY A 1 98 ? -24.275 4.677 24.237 1.00 60.28 98 GLY A N 1
ATOM 791 C CA . GLY A 1 98 ? -24.984 5.872 24.636 1.00 60.28 98 GLY A CA 1
ATOM 792 C C . GLY A 1 98 ? -26.445 5.817 24.231 1.00 60.28 98 GLY A C 1
ATOM 793 O O . GLY A 1 98 ? -26.801 5.679 23.065 1.00 60.28 98 GLY A O 1
ATOM 794 N N . ASN A 1 99 ? -27.284 5.946 25.250 1.00 60.38 99 ASN A N 1
ATOM 795 C CA . ASN A 1 99 ? -28.735 6.067 25.233 1.00 60.38 99 ASN A CA 1
ATOM 796 C C . ASN A 1 99 ? -29.540 4.912 24.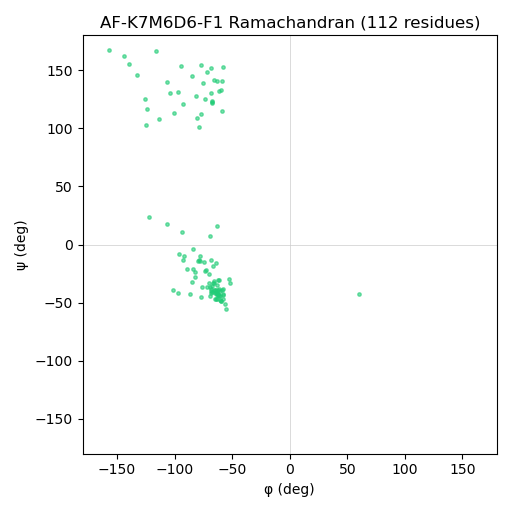625 1.00 60.38 99 ASN A C 1
ATOM 798 O O . ASN A 1 99 ? -30.527 4.542 25.243 1.00 60.38 99 ASN A O 1
ATOM 802 N N . GLU A 1 100 ? -29.182 4.292 23.501 1.00 63.22 100 GLU A N 1
ATOM 803 C CA . GLU A 1 100 ? -30.028 3.241 22.906 1.00 63.22 100 GLU A CA 1
ATOM 804 C C . GLU A 1 100 ? -30.065 1.957 23.736 1.00 63.22 100 GLU A C 1
ATOM 806 O O . GLU A 1 100 ? -31.151 1.457 24.026 1.00 63.22 100 GLU A O 1
ATOM 811 N N . LYS A 1 101 ? -28.916 1.478 24.232 1.00 60.03 101 LYS A N 1
ATOM 812 C CA . LYS A 1 101 ? -28.864 0.311 25.134 1.00 60.03 101 LYS A CA 1
ATOM 813 C C . LYS A 1 101 ? -29.709 0.534 26.398 1.00 60.03 101 LYS A C 1
ATOM 815 O O . LYS A 1 101 ? -30.400 -0.372 26.861 1.00 60.03 101 LYS A O 1
ATOM 820 N N . TRP A 1 102 ? -29.695 1.759 26.925 1.00 59.28 102 TRP A N 1
ATOM 821 C CA . TRP A 1 102 ? -30.481 2.162 28.094 1.00 59.28 102 TRP A CA 1
ATOM 822 C C . TRP A 1 102 ? -31.972 2.373 27.769 1.00 59.28 102 TRP A C 1
ATOM 824 O O . TRP A 1 102 ? -32.830 1.980 28.559 1.00 59.28 102 TRP A O 1
ATOM 834 N N . LYS A 1 103 ? -32.304 2.901 26.582 1.00 63.06 103 LYS A N 1
ATOM 835 C CA . LYS A 1 103 ? -33.682 3.072 26.083 1.00 63.06 103 LYS A CA 1
ATOM 836 C C . LYS A 1 103 ? -34.362 1.732 25.790 1.00 63.06 103 LYS A C 1
ATOM 838 O O . LYS A 1 103 ? -35.536 1.580 26.116 1.00 63.06 103 LYS A O 1
ATOM 843 N N . ILE A 1 104 ? -33.633 0.747 25.257 1.00 60.69 104 ILE A N 1
ATOM 844 C CA . ILE A 1 104 ? -34.141 -0.619 25.035 1.00 60.69 104 ILE A CA 1
ATOM 845 C C . ILE A 1 104 ? -34.511 -1.265 26.379 1.00 60.69 104 ILE A C 1
ATOM 847 O O . ILE A 1 104 ? -35.605 -1.813 26.524 1.00 60.69 104 ILE A O 1
ATOM 851 N N . LYS A 1 105 ? -33.660 -1.107 27.405 1.00 59.25 105 LYS A N 1
ATOM 852 C CA . LYS A 1 105 ? -33.938 -1.611 28.761 1.00 59.25 105 LYS A CA 1
ATOM 853 C C . LYS A 1 105 ? -35.158 -0.928 29.403 1.00 59.25 105 LYS A C 1
ATOM 855 O O . LYS A 1 105 ? -35.964 -1.602 30.036 1.00 59.25 105 LYS A O 1
ATOM 860 N N . GLY A 1 106 ? -35.327 0.382 29.199 1.00 60.12 106 GLY A N 1
ATOM 861 C CA . GLY A 1 106 ? -36.460 1.158 29.728 1.00 60.12 106 GLY A CA 1
ATOM 862 C C . GLY A 1 106 ? -37.789 1.011 28.967 1.00 60.12 106 GLY A C 1
ATOM 863 O O . GLY A 1 106 ? -38.825 1.447 29.470 1.00 60.12 106 GLY A O 1
ATOM 864 N N . SER A 1 107 ? -37.780 0.447 27.756 1.00 60.88 107 SER A N 1
ATOM 865 C CA . SER A 1 107 ? -38.996 0.127 26.989 1.00 60.88 107 SER A CA 1
ATOM 866 C C . SER A 1 107 ? -39.536 -1.257 27.363 1.00 60.88 107 SER A C 1
ATOM 868 O O . SER A 1 107 ? -40.727 -1.410 27.632 1.00 60.88 107 SER A O 1
ATOM 870 N N . ASN A 1 108 ? -38.647 -2.249 27.503 1.00 62.00 108 ASN A N 1
ATOM 871 C CA . ASN A 1 108 ? -39.037 -3.601 27.915 1.00 62.00 108 ASN A CA 1
ATOM 872 C C . ASN A 1 108 ? -39.573 -3.657 29.355 1.00 62.00 108 ASN A C 1
ATOM 874 O O . ASN A 1 108 ? -40.482 -4.435 29.623 1.00 62.00 108 ASN A O 1
ATOM 878 N N . SER A 1 109 ? -39.097 -2.800 30.267 1.00 59.47 109 SER A N 1
ATOM 879 C CA . SER A 1 109 ? -39.645 -2.722 31.632 1.00 59.47 109 SER A CA 1
ATOM 880 C C . SER A 1 109 ? -41.035 -2.075 31.713 1.00 59.47 109 SER A C 1
ATOM 882 O O . SER A 1 109 ? -41.762 -2.314 32.674 1.00 59.47 109 SER A O 1
ATOM 884 N N . ARG A 1 110 ? -41.427 -1.271 30.713 1.00 58.94 110 ARG A N 1
ATOM 885 C CA . ARG A 1 110 ? -42.754 -0.632 30.644 1.00 58.94 110 ARG A CA 1
ATOM 886 C C . ARG A 1 110 ? -43.835 -1.535 30.056 1.00 58.94 110 ARG A C 1
ATOM 888 O O . ARG A 1 110 ? -45.006 -1.306 30.324 1.00 58.94 110 ARG A O 1
ATOM 895 N N . ARG A 1 111 ? -43.459 -2.572 29.302 1.00 60.22 111 ARG A N 1
ATOM 896 C CA . ARG A 1 111 ? -44.405 -3.534 28.713 1.00 60.22 111 ARG A CA 1
ATOM 897 C C . ARG A 1 111 ? -44.940 -4.584 29.695 1.00 60.22 111 ARG A C 1
ATOM 899 O O . ARG A 1 111 ? -45.880 -5.277 29.345 1.00 60.22 111 ARG A O 1
ATOM 906 N N . HIS A 1 112 ? -44.381 -4.686 30.902 1.00 62.34 112 HIS A N 1
ATOM 907 C CA . HIS A 1 112 ? -44.742 -5.714 31.892 1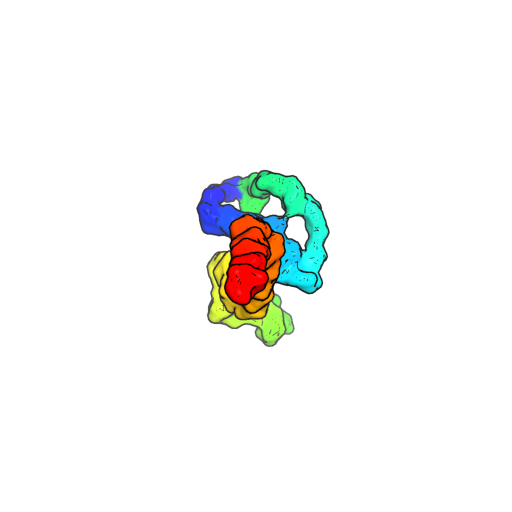.00 62.34 112 HIS A CA 1
ATOM 908 C C . HIS A 1 112 ? -45.577 -5.172 33.079 1.00 62.34 112 HIS A C 1
ATOM 910 O O . HIS A 1 112 ? -45.621 -5.798 34.136 1.00 62.34 112 HIS A O 1
ATOM 916 N N . LYS A 1 113 ? -46.184 -3.979 32.946 1.00 59.59 113 LYS A N 1
ATOM 917 C CA . LYS A 1 113 ? -46.927 -3.277 34.019 1.00 59.59 113 LYS A CA 1
ATOM 918 C C . LYS A 1 113 ? -48.398 -2.943 33.686 1.00 59.59 113 LYS A C 1
ATOM 920 O O . LYS A 1 113 ? -48.943 -2.017 34.281 1.00 59.59 113 LYS A O 1
ATOM 925 N N . LEU A 1 114 ? -49.034 -3.668 32.767 1.00 44.19 114 LEU A N 1
ATOM 926 C CA . LEU A 1 114 ? -50.476 -3.581 32.493 1.00 44.19 114 LEU A CA 1
ATOM 927 C C . LEU A 1 114 ? -51.097 -4.971 32.578 1.00 44.19 114 LEU A C 1
ATOM 929 O O . LEU A 1 114 ? -50.404 -5.918 32.139 1.00 44.19 114 LEU A O 1
#

Mean predicted aligned error: 9.92 Å

InterPro domains:
  IPR014810 Fcf2 pre-rRNA processing, C-terminal [PF08698] (1-86)
  IPR039883 Fcf2/DNTTIP2 [PTHR21686] (1-112)

Solvent-accessible surface area (backbone atoms only — not comparable to full-atom values): 7437 Å² total; per-residue (Å²): 127,64,69,64,85,83,44,77,69,54,50,49,41,54,52,48,62,56,45,46,58,74,65,39,97,88,49,86,68,80,70,76,66,62,71,54,88,68,76,78,72,57,66,83,90,85,78,90,78,71,60,92,88,44,77,79,82,74,46,75,54,79,87,66,58,61,98,45,67,58,59,41,58,71,67,34,64,67,48,51,53,51,49,54,55,51,50,51,54,50,50,62,70,66,48,68,78,67,61,56,65,57,49,54,56,61,49,62,66,60,72,75,74,123

pLDDT: mean 83.28, std 12.5, range [44.19, 96.06]

Sequence (114 aa):
MPAQTITPELQKDLKLLKLRAALDPKRHYKKGDSKSKTLPKYFQVGTVVDSPLDFFSGRLTKKKRKARLADEVLSDQNLAAYRKRKVREIEEQNRPAGNEKWKIKGSNSRRHKL

Radius of gyration: 22.85 Å; Cα contacts (8 Å, |Δi|>4): 42; chains: 1; bounding box: 68×32×57 Å

Nearest PDB structures (foldseek):
  7mqa-assembly1_SQ  TM=9.401E-01  e=4.889E-08  Homo sapiens
  5oql-assembly1_k  TM=8.391E-01  e=3.236E-07  Thermochaetoides thermophila DSM 1495
  6rxt-assembly1_CT  TM=8.290E-01  e=7.274E-07  Thermochaetoides thermophila
  7aju-assembly1_JM  TM=9.151E-01  e=1.418E-05  Saccharomyces cerevisiae S288C
  7d5s-assembly1_5J  TM=7.317E-01  e=8.839E-06  Saccharomyces cerevisiae S288C